Protein AF-A0A2S9FLA3-F1 (afdb_monomer_lite)

pLDDT: mean 91.15, std 9.88, range [58.0, 98.38]

Structure (mmCIF, N/CA/C/O backbone):
data_AF-A0A2S9FLA3-F1
#
_entry.id   AF-A0A2S9FLA3-F1
#
loop_
_atom_site.gro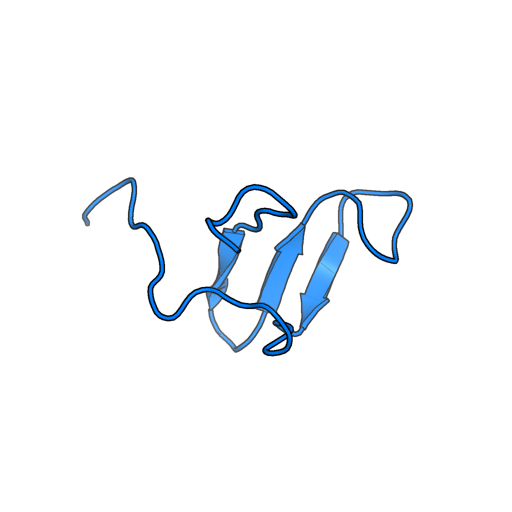up_PDB
_atom_site.id
_atom_site.type_symbol
_atom_site.label_atom_id
_atom_site.label_alt_id
_atom_site.label_comp_id
_atom_site.label_asym_id
_atom_site.label_entity_id
_atom_site.label_seq_id
_atom_site.pdbx_PDB_ins_code
_atom_site.Cartn_x
_atom_site.Cartn_y
_atom_site.Cartn_z
_atom_site.occupancy
_atom_site.B_iso_or_equiv
_atom_site.auth_seq_id
_atom_site.auth_comp_id
_atom_site.auth_asym_id
_atom_site.auth_atom_id
_atom_site.pdbx_PDB_model_num
ATOM 1 N N . PRO A 1 1 ? 16.373 -3.455 2.514 1.00 58.00 1 PRO A N 1
ATOM 2 C CA . PRO A 1 1 ? 15.655 -3.735 3.787 1.00 58.00 1 PRO A CA 1
ATOM 3 C C . PRO A 1 1 ? 15.758 -2.513 4.711 1.00 58.00 1 PRO A C 1
ATOM 5 O O . PRO A 1 1 ? 16.874 -2.101 4.995 1.00 58.00 1 PRO A O 1
ATOM 8 N N . GLY A 1 2 ? 14.636 -1.879 5.074 1.00 71.81 2 GLY A N 1
ATOM 9 C CA . GLY A 1 2 ? 14.626 -0.616 5.838 1.00 71.81 2 GLY A CA 1
ATOM 10 C C . GLY A 1 2 ? 13.768 0.507 5.241 1.00 71.81 2 GLY A C 1
ATOM 11 O O . GLY A 1 2 ? 13.959 1.661 5.594 1.00 71.81 2 GLY A O 1
ATOM 12 N N . GLY A 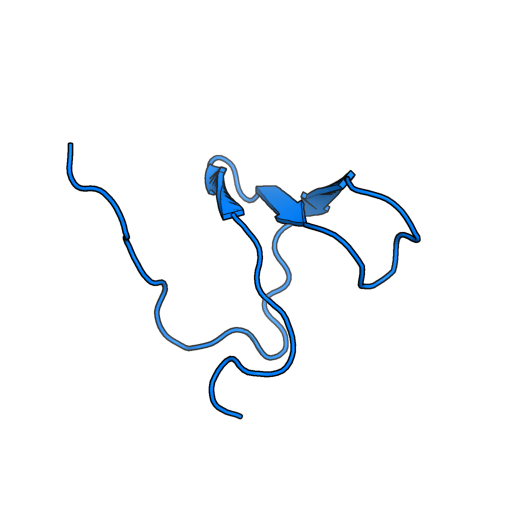1 3 ? 12.867 0.207 4.297 1.00 80.81 3 GLY A N 1
ATOM 13 C CA . GLY A 1 3 ? 11.953 1.208 3.721 1.00 80.81 3 GLY A CA 1
ATOM 14 C C . GLY A 1 3 ? 12.594 2.247 2.787 1.00 80.81 3 GLY A C 1
ATOM 15 O O . GLY A 1 3 ? 11.903 3.143 2.326 1.00 80.81 3 GLY A O 1
ATOM 16 N N . SER A 1 4 ? 13.885 2.125 2.465 1.00 90.06 4 SER A N 1
ATOM 17 C CA . SER A 1 4 ? 14.618 3.100 1.641 1.00 90.06 4 SER A CA 1
ATOM 18 C C . SER A 1 4 ? 14.455 2.927 0.128 1.00 90.06 4 SER A C 1
ATOM 20 O O . SER A 1 4 ? 14.866 3.800 -0.628 1.00 90.06 4 SER A O 1
ATOM 22 N N . GLN A 1 5 ? 13.896 1.803 -0.332 1.00 92.56 5 GLN A N 1
ATOM 23 C CA .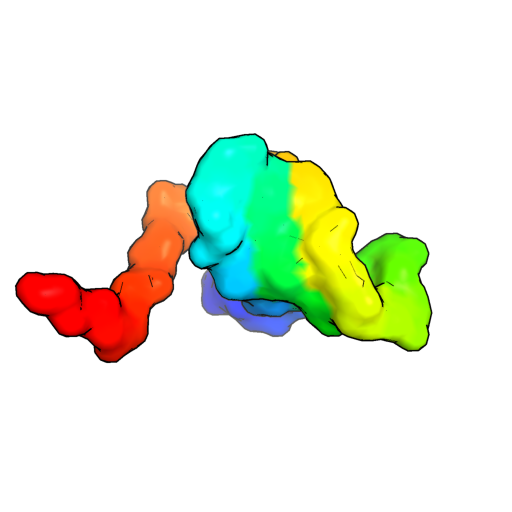 GLN A 1 5 ? 13.806 1.503 -1.765 1.00 92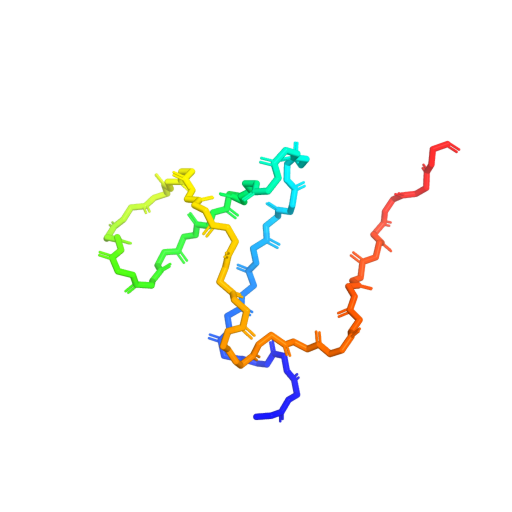.56 5 GLN A CA 1
ATOM 24 C C . GLN A 1 5 ? 12.688 2.289 -2.463 1.00 92.56 5 GLN A C 1
ATOM 26 O O . GLN A 1 5 ? 12.890 2.780 -3.569 1.00 92.56 5 GLN A O 1
ATOM 31 N N . HIS A 1 6 ? 11.498 2.349 -1.859 1.00 92.31 6 HIS A N 1
ATOM 32 C CA . HIS A 1 6 ? 10.308 2.956 -2.454 1.00 92.31 6 HIS A CA 1
ATOM 33 C C . HIS A 1 6 ? 9.260 3.270 -1.375 1.00 92.31 6 HIS A C 1
ATOM 35 O O . HIS A 1 6 ? 9.165 2.549 -0.379 1.00 92.31 6 HIS A O 1
ATOM 41 N N . VAL A 1 7 ? 8.452 4.310 -1.603 1.00 94.62 7 VAL A N 1
ATOM 42 C CA . VAL A 1 7 ? 7.319 4.702 -0.754 1.00 94.62 7 VAL A CA 1
ATOM 43 C C . VAL A 1 7 ? 6.108 5.033 -1.626 1.00 94.62 7 VAL A C 1
ATOM 45 O O . VAL A 1 7 ? 6.250 5.603 -2.704 1.00 94.62 7 VAL A O 1
ATOM 48 N N . ALA A 1 8 ? 4.919 4.681 -1.145 1.00 95.44 8 ALA A N 1
ATOM 49 C CA . ALA A 1 8 ? 3.644 4.945 -1.802 1.00 95.44 8 ALA A CA 1
ATOM 50 C C . ALA A 1 8 ? 2.575 5.305 -0.758 1.00 95.44 8 ALA A C 1
ATOM 52 O O . ALA A 1 8 ? 2.720 4.978 0.424 1.00 95.44 8 ALA A O 1
ATOM 53 N N . ILE A 1 9 ? 1.490 5.954 -1.190 1.00 97.69 9 ILE A N 1
ATOM 54 C CA . ILE A 1 9 ? 0.349 6.303 -0.329 1.00 97.69 9 ILE A CA 1
ATOM 55 C C . ILE A 1 9 ? -0.755 5.268 -0.526 1.00 97.69 9 ILE A C 1
ATOM 57 O O . ILE A 1 9 ? -1.228 5.068 -1.644 1.00 97.69 9 ILE A O 1
ATOM 61 N N . TYR A 1 10 ? -1.196 4.628 0.556 1.00 97.88 10 TYR A N 1
ATOM 62 C CA . TYR A 1 10 ? -2.324 3.703 0.504 1.00 97.88 10 TYR A CA 1
ATOM 63 C C . TYR A 1 10 ? -3.646 4.461 0.348 1.00 97.88 10 TYR A C 1
ATOM 65 O O . TYR A 1 10 ? -3.927 5.384 1.108 1.00 97.88 10 TYR A O 1
ATOM 73 N N . LEU A 1 11 ? -4.462 4.050 -0.625 1.00 98.38 11 LEU A N 1
ATOM 74 C CA . LEU A 1 11 ? -5.730 4.711 -0.960 1.00 98.38 11 LEU A CA 1
ATOM 75 C C . LEU A 1 11 ? -6.969 3.934 -0.483 1.00 98.38 11 LEU A C 1
ATOM 77 O O . LEU A 1 11 ? -8.094 4.351 -0.742 1.00 98.38 11 LEU A O 1
ATOM 81 N N . GLY A 1 12 ? -6.783 2.785 0.175 1.00 98.06 12 GLY A N 1
ATOM 82 C CA . GLY A 1 12 ? -7.863 1.821 0.398 1.00 98.06 12 GLY A CA 1
ATOM 83 C C . GLY A 1 12 ? -8.069 0.884 -0.800 1.00 98.06 12 GLY A C 1
ATOM 84 O O . GLY A 1 12 ? -7.451 1.033 -1.856 1.00 98.06 12 GLY A O 1
ATOM 85 N N . GLY A 1 13 ? -8.915 -0.137 -0.629 1.00 97.94 13 GLY A N 1
ATOM 86 C CA . GLY A 1 13 ? -9.312 -1.047 -1.714 1.00 97.94 13 GLY A CA 1
ATOM 87 C C . GLY A 1 13 ? -8.159 -1.789 -2.407 1.00 97.94 13 GLY A C 1
ATOM 88 O O . GLY A 1 13 ? -8.267 -2.111 -3.589 1.00 97.94 13 GLY A O 1
ATOM 89 N N . GLY A 1 14 ? -7.036 -2.012 -1.712 1.00 97.69 14 GLY A N 1
ATOM 90 C CA . GLY A 1 14 ? -5.855 -2.668 -2.286 1.00 97.69 14 GLY A CA 1
ATOM 91 C C . GLY A 1 14 ? -5.095 -1.830 -3.324 1.00 97.69 14 GLY A C 1
ATOM 92 O O . GLY A 1 14 ? -4.323 -2.394 -4.103 1.00 97.69 14 GLY A O 1
ATOM 93 N N . LYS A 1 15 ? -5.304 -0.505 -3.357 1.00 97.31 15 LYS A N 1
ATOM 94 C CA . LYS A 1 15 ? -4.633 0.419 -4.285 1.00 97.31 15 LYS A CA 1
ATOM 95 C C . LYS A 1 15 ? -3.671 1.367 -3.574 1.00 97.31 15 LYS A C 1
ATOM 97 O O . LYS A 1 15 ? -3.841 1.683 -2.395 1.00 97.31 15 LYS A O 1
ATOM 102 N N . MET A 1 16 ? -2.690 1.855 -4.324 1.00 97.25 16 MET A N 1
ATOM 103 C CA . MET A 1 16 ? -1.737 2.862 -3.868 1.00 97.25 16 MET A CA 1
ATOM 104 C C . MET A 1 16 ? -1.467 3.920 -4.940 1.00 97.25 16 MET A C 1
ATOM 106 O O . MET A 1 16 ? -1.533 3.622 -6.133 1.00 97.25 16 MET A O 1
ATOM 110 N N . LEU A 1 17 ? -1.158 5.139 -4.497 1.00 96.81 17 LEU A N 1
ATOM 111 C CA . LEU A 1 17 ? -0.591 6.205 -5.318 1.00 96.81 17 LEU A CA 1
ATOM 112 C C . LEU A 1 17 ? 0.933 6.152 -5.202 1.00 96.81 17 LEU A C 1
ATOM 114 O O . LEU A 1 17 ? 1.467 6.214 -4.093 1.00 96.81 17 LEU A O 1
ATOM 118 N N . GLU A 1 18 ? 1.618 6.059 -6.335 1.00 95.12 18 GLU A N 1
ATOM 119 C CA . GLU A 1 18 ? 3.079 5.979 -6.391 1.00 95.12 18 GLU A CA 1
ATOM 120 C C . GLU A 1 18 ? 3.659 6.848 -7.513 1.00 95.12 18 GLU A C 1
ATOM 122 O O . GLU A 1 18 ? 2.968 7.205 -8.474 1.00 95.12 18 GLU A O 1
ATOM 127 N N . SER A 1 19 ? 4.945 7.175 -7.386 1.00 92.81 19 SER A N 1
ATOM 128 C CA . SER A 1 19 ? 5.760 7.782 -8.435 1.00 92.81 19 SER A CA 1
ATOM 129 C C . SER A 1 19 ? 7.036 6.960 -8.629 1.00 92.81 19 SER A C 1
ATOM 131 O O . SER A 1 19 ? 7.763 6.671 -7.678 1.00 92.81 19 SER A O 1
ATOM 133 N N . GLY A 1 20 ? 7.305 6.558 -9.873 1.00 77.06 20 GLY A N 1
ATOM 134 C CA . GLY A 1 20 ? 8.394 5.627 -10.171 1.00 77.06 20 GLY A CA 1
ATOM 135 C C . GLY A 1 20 ? 8.093 4.187 -9.726 1.00 77.06 20 GLY A C 1
ATOM 136 O O . GLY A 1 20 ? 7.140 3.919 -9.002 1.00 77.06 20 GLY A O 1
ATOM 137 N N . GLY A 1 21 ? 8.888 3.231 -10.213 1.00 68.75 21 GLY A N 1
ATOM 138 C CA . GLY A 1 21 ? 8.601 1.794 -10.150 1.00 68.75 21 GLY A CA 1
ATOM 139 C C . GLY A 1 21 ? 8.612 1.215 -11.565 1.00 68.75 21 GLY A C 1
ATOM 140 O O . GLY A 1 21 ? 9.647 1.242 -12.219 1.00 68.75 21 GLY A O 1
ATOM 141 N N . THR A 1 22 ? 7.464 0.733 -12.053 1.00 65.44 22 THR A N 1
ATOM 142 C CA . THR A 1 22 ? 7.260 0.313 -13.460 1.00 65.44 22 THR A CA 1
ATOM 143 C C . THR A 1 22 ? 6.608 1.388 -14.333 1.00 65.44 22 THR A C 1
ATOM 145 O O . THR A 1 22 ? 6.435 1.178 -15.530 1.00 65.44 22 THR A O 1
ATOM 148 N N . ALA A 1 23 ? 6.185 2.507 -13.743 1.00 65.44 23 ALA A N 1
ATOM 149 C CA . ALA A 1 23 ? 5.547 3.610 -14.447 1.00 65.44 23 ALA A CA 1
ATOM 150 C C . ALA A 1 23 ? 6.422 4.864 -14.343 1.00 65.44 23 ALA A C 1
ATOM 152 O O . ALA A 1 23 ? 6.708 5.335 -13.244 1.00 65.44 23 ALA A O 1
ATOM 153 N N . ASP A 1 24 ? 6.783 5.445 -15.487 1.00 84.69 24 ASP A N 1
ATOM 154 C CA . ASP A 1 24 ? 7.575 6.685 -15.592 1.00 84.69 24 ASP A CA 1
ATOM 155 C C . ASP A 1 24 ? 6.768 7.955 -15.240 1.00 84.69 24 ASP A C 1
ATOM 157 O O . ASP A 1 24 ? 7.091 9.068 -15.653 1.00 84.69 24 ASP A O 1
ATOM 161 N N . LYS A 1 25 ? 5.657 7.796 -14.513 1.00 90.75 25 LYS A N 1
ATOM 162 C CA . LYS A 1 25 ? 4.720 8.859 -14.133 1.00 90.75 25 LYS A CA 1
ATOM 163 C C . LYS A 1 25 ? 4.018 8.520 -12.823 1.00 90.75 25 LYS A C 1
ATOM 165 O O . LYS A 1 25 ? 4.008 7.368 -12.397 1.00 90.75 25 LYS A O 1
ATOM 170 N N . VAL A 1 26 ? 3.385 9.525 -12.219 1.00 95.31 26 VAL A N 1
ATOM 171 C CA . VAL A 1 26 ? 2.482 9.322 -11.078 1.00 95.31 26 VAL A CA 1
ATOM 172 C C . VAL A 1 26 ? 1.288 8.489 -11.534 1.00 95.31 26 VAL A C 1
ATOM 174 O O . VAL A 1 26 ? 0.641 8.816 -12.533 1.00 95.31 26 VAL A O 1
ATOM 177 N N . VAL A 1 27 ? 1.000 7.405 -10.819 1.00 95.19 27 VAL A N 1
ATOM 178 C CA . VAL A 1 27 ? -0.041 6.452 -11.214 1.00 95.19 27 VAL A CA 1
ATOM 179 C C . VAL A 1 27 ? -0.695 5.807 -9.994 1.00 95.19 27 VAL A C 1
ATOM 181 O O . VAL A 1 27 ? -0.109 5.735 -8.913 1.00 95.19 27 VAL A O 1
ATOM 184 N N . VAL A 1 28 ? -1.927 5.334 -10.181 1.00 95.88 28 VAL A N 1
ATOM 185 C CA . VAL A 1 28 ? -2.603 4.450 -9.230 1.00 95.88 28 VAL A CA 1
ATOM 186 C C . VAL A 1 28 ? -2.363 3.004 -9.646 1.00 95.88 28 VAL A C 1
ATOM 188 O O . VAL A 1 28 ? -2.740 2.604 -10.749 1.00 95.88 28 VAL A O 1
ATOM 191 N N . SER A 1 29 ? -1.804 2.216 -8.734 1.00 94.62 29 SER A N 1
ATOM 192 C CA . SER A 1 29 ? -1.467 0.806 -8.950 1.00 94.62 29 SER A CA 1
ATOM 193 C C . SER A 1 29 ? -2.080 -0.093 -7.881 1.00 94.62 29 SER A C 1
ATOM 195 O O . SER A 1 29 ? -2.492 0.368 -6.813 1.00 94.62 29 SER A O 1
ATOM 197 N N . SER A 1 30 ? -2.110 -1.400 -8.142 1.00 96.06 30 SER A N 1
ATOM 198 C CA . SER A 1 30 ? -2.346 -2.404 -7.097 1.00 96.06 30 SER A CA 1
ATOM 199 C C . SER A 1 30 ? -1.160 -2.459 -6.127 1.00 96.06 30 SER A C 1
ATOM 201 O O . SER A 1 30 ? -0.007 -2.354 -6.551 1.00 96.06 30 SER A O 1
ATOM 203 N N . VAL A 1 31 ? -1.432 -2.665 -4.835 1.00 96.12 31 VAL A N 1
ATOM 204 C CA . VAL A 1 31 ? -0.381 -2.827 -3.816 1.00 96.12 31 VAL A CA 1
ATOM 205 C C . VAL A 1 31 ? 0.494 -4.044 -4.133 1.00 96.12 31 VAL A C 1
ATOM 207 O O . VAL A 1 31 ? -0.011 -5.136 -4.398 1.00 96.12 31 VAL A O 1
ATOM 210 N N . ARG A 1 32 ? 1.820 -3.864 -4.076 1.00 94.00 32 ARG A N 1
ATOM 211 C CA . ARG A 1 32 ? 2.807 -4.941 -4.247 1.00 94.00 32 ARG A CA 1
ATOM 212 C C . ARG A 1 32 ? 3.289 -5.432 -2.880 1.00 94.00 32 ARG A C 1
ATOM 214 O O . ARG A 1 32 ? 3.760 -4.636 -2.078 1.00 94.00 32 ARG A O 1
ATOM 221 N N . MET A 1 33 ? 3.199 -6.743 -2.638 1.00 94.44 33 MET A N 1
ATOM 222 C CA . MET A 1 33 ? 3.601 -7.359 -1.359 1.00 94.44 33 MET A CA 1
ATOM 223 C C . MET A 1 33 ? 5.086 -7.741 -1.305 1.00 94.44 33 MET A C 1
ATOM 225 O O . MET A 1 33 ? 5.665 -7.855 -0.227 1.00 94.44 33 MET A O 1
ATOM 229 N N . ALA A 1 34 ? 5.728 -7.935 -2.459 1.00 93.19 34 ALA A N 1
ATOM 230 C CA . ALA A 1 34 ? 7.149 -8.252 -2.521 1.00 93.19 34 ALA A CA 1
ATOM 231 C C . ALA A 1 34 ? 7.989 -7.069 -2.011 1.00 93.19 34 ALA A C 1
ATOM 233 O O . ALA A 1 34 ? 7.862 -5.954 -2.510 1.00 93.19 34 ALA A O 1
ATOM 234 N N . GLY A 1 35 ? 8.849 -7.316 -1.019 1.00 92.31 35 GLY A N 1
ATOM 235 C CA . GLY A 1 35 ? 9.721 -6.289 -0.435 1.00 92.31 35 GLY A CA 1
ATOM 236 C C . GLY A 1 35 ? 9.011 -5.258 0.453 1.00 92.31 35 GLY A C 1
ATOM 237 O O . GLY A 1 35 ? 9.685 -4.376 0.996 1.00 92.31 35 GLY A O 1
ATOM 238 N N . LEU A 1 36 ? 7.688 -5.372 0.638 1.00 94.31 36 LEU A N 1
ATOM 239 C CA . LEU A 1 36 ? 6.925 -4.497 1.525 1.00 94.31 36 LEU A CA 1
ATOM 240 C C . LEU A 1 36 ? 7.423 -4.657 2.968 1.00 94.31 36 LEU A C 1
ATOM 242 O O . LEU A 1 36 ? 7.739 -5.760 3.416 1.00 94.31 36 LEU A O 1
ATOM 246 N N . GLN A 1 37 ? 7.521 -3.549 3.703 1.00 95.56 37 GLN A N 1
ATOM 247 C CA . GLN A 1 37 ? 7.837 -3.618 5.128 1.00 95.56 37 GLN A CA 1
ATOM 248 C C . GLN A 1 37 ? 6.692 -4.298 5.906 1.00 95.56 37 GLN A C 1
ATOM 250 O O . GLN A 1 37 ? 5.540 -4.209 5.483 1.00 95.56 37 GLN A O 1
ATOM 255 N N . PRO A 1 38 ? 6.969 -4.936 7.060 1.00 94.69 38 PRO A N 1
ATOM 256 C CA . PRO A 1 38 ? 5.929 -5.577 7.874 1.00 94.69 38 PRO A CA 1
ATOM 257 C C . PRO A 1 38 ? 4.866 -4.614 8.422 1.00 94.69 38 PRO A C 1
ATOM 259 O O . PRO A 1 38 ? 3.798 -5.052 8.840 1.00 94.69 38 PRO A O 1
ATOM 262 N N . THR A 1 39 ? 5.161 -3.313 8.456 1.00 95.44 39 THR A N 1
ATOM 263 C CA . THR A 1 39 ? 4.273 -2.270 8.972 1.00 95.44 39 THR A CA 1
ATOM 264 C C . THR A 1 39 ? 4.183 -1.091 8.008 1.00 95.44 39 THR A C 1
ATOM 266 O O . THR A 1 39 ? 5.078 -0.848 7.196 1.00 95.44 39 THR A O 1
ATOM 269 N N . VAL A 1 40 ? 3.086 -0.341 8.122 1.00 95.56 40 VAL A N 1
ATOM 270 C CA . VAL A 1 40 ? 2.890 0.951 7.454 1.00 95.56 40 VAL A CA 1
ATOM 271 C C . VAL A 1 40 ? 3.100 2.089 8.446 1.00 95.56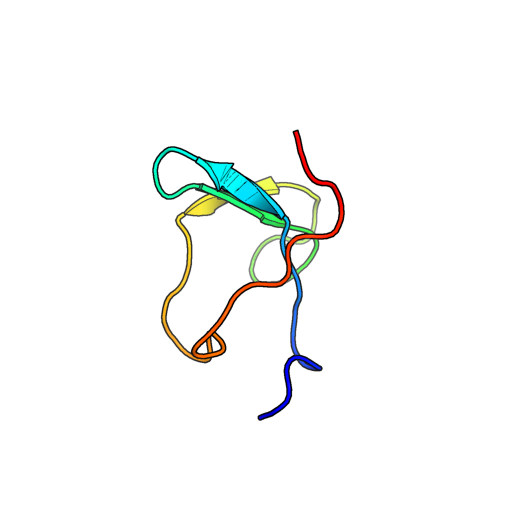 40 VAL A C 1
ATOM 273 O O . VAL A 1 40 ? 2.980 1.894 9.654 1.00 95.56 40 VAL A O 1
ATOM 276 N N . GLN A 1 41 ? 3.386 3.283 7.932 1.00 96.19 41 GLN A N 1
ATOM 277 C CA . GLN A 1 41 ? 3.466 4.498 8.738 1.00 96.19 41 GLN A CA 1
ATOM 278 C C . GLN A 1 41 ? 2.195 5.322 8.543 1.00 96.19 41 GLN A C 1
ATOM 280 O O . GLN A 1 41 ? 1.822 5.631 7.410 1.00 96.19 41 GLN A O 1
ATOM 285 N N . ARG A 1 42 ? 1.533 5.679 9.646 1.00 97.31 42 ARG A N 1
ATOM 286 C CA . ARG A 1 42 ? 0.431 6.642 9.649 1.00 97.31 42 ARG A CA 1
ATOM 287 C C . ARG A 1 42 ? 0.984 8.000 10.057 1.00 97.31 42 ARG A C 1
ATOM 289 O O . ARG A 1 42 ? 1.569 8.132 11.122 1.00 97.31 42 ARG A O 1
ATOM 296 N N . ILE A 1 43 ? 0.816 8.986 9.184 1.00 97.81 43 ILE A N 1
ATOM 297 C CA . ILE A 1 43 ? 1.353 10.335 9.402 1.00 97.81 43 ILE A CA 1
ATOM 298 C C . ILE A 1 43 ? 0.321 11.248 10.072 1.00 97.81 43 ILE A C 1
ATOM 300 O O . ILE A 1 43 ? 0.688 12.151 10.814 1.00 97.81 43 ILE A O 1
ATOM 304 N N . ILE A 1 44 ? -0.967 11.018 9.806 1.00 97.88 44 ILE A N 1
ATOM 305 C CA . ILE A 1 44 ? -2.078 11.839 10.291 1.00 97.88 44 ILE A CA 1
ATOM 306 C C . ILE A 1 44 ? -3.132 10.906 10.898 1.00 97.88 44 ILE A C 1
ATOM 308 O O . ILE A 1 44 ? -3.548 9.948 10.241 1.00 97.88 44 ILE A O 1
ATOM 312 N N . GLU A 1 45 ? -3.541 11.183 12.138 1.00 97.00 45 GLU A N 1
ATOM 313 C CA . GLU A 1 45 ? -4.683 10.536 12.801 1.00 97.00 45 GLU A CA 1
ATOM 314 C C . GLU A 1 45 ? -5.994 11.268 12.471 1.00 97.00 45 GLU A C 1
ATOM 316 O O . GLU A 1 45 ? -5.977 12.454 12.135 1.00 97.00 45 GLU A O 1
ATOM 321 N N . SER A 1 46 ? -7.118 10.550 12.548 1.00 89.38 46 SER A N 1
ATOM 322 C CA . SER A 1 46 ? -8.472 11.063 12.280 1.00 89.38 46 SER A CA 1
ATOM 323 C C . SER A 1 46 ? -9.177 11.574 13.526 1.00 89.38 46 SER A C 1
ATOM 325 O O . SER A 1 46 ? -9.066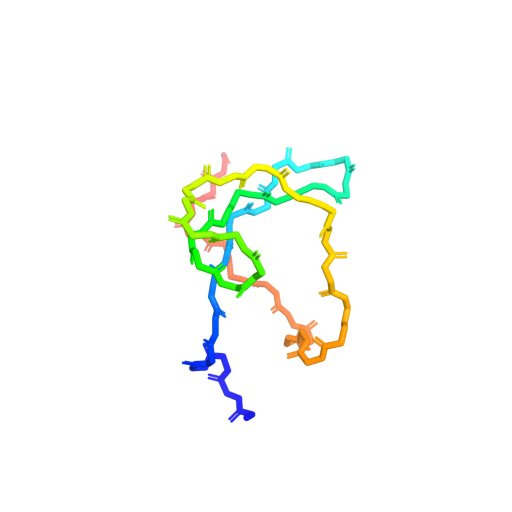 10.865 14.553 1.00 89.38 46 SER A O 1
#

Foldseek 3Di:
DPCPPADWADDPPQWTFGDDDPDPGTDIDGDDPVPDDPDDDDPDDD

Sequence (46 aa):
PGGSQHVAIYLGGGKMLESGGTADKVVVSSVRMAGLQPTVQRIIES

Secondary structure (DSSP, 8-state):
--S-S---EEEETTEEEESSSS-SS-EEEEPP-TT--SSPPP-S--

Radius of gyration: 11.06 Å; chains: 1; bounding box: 25×20×28 Å